Protein AF-A0A6J4FU99-F1 (afdb_monomer)

pLDDT: mean 75.91, std 10.39, range [43.81, 86.31]

Foldseek 3Di:
DEEAECPDPDHDVVSVPDDQCRNVVVQLVVLCVDQCYKYWGFHDPVTDIDIRHSVCCNVPVDDDD

Secondary structure (DSSP, 8-state):
-EEEETTSSS--HHHHTS-HHHHHHHHHHHHHH-TTEEEEEEETTTTEEEEEEHHHHHHH-----

Sequence (65 aa):
MYDVDLDADRRYPPLDAMSPGELFDFAARLARSMRHIRVRTRVGEPGETVELDGRLLNRKGVEVY

Radius of gyration: 11.28 Å; Cα contacts (8 Å, |Δi|>4): 97; chains: 1; bounding box: 27×18×31 Å

Mean predicted aligned error: 7.07 Å

Structure (mmCIF, N/CA/C/O backbone):
data_AF-A0A6J4FU99-F1
#
_entry.id   AF-A0A6J4FU99-F1
#
loop_
_atom_site.group_PDB
_atom_site.id
_atom_site.type_symbol
_atom_site.label_atom_id
_atom_site.label_alt_id
_atom_site.label_comp_id
_atom_site.label_asym_id
_atom_site.label_entity_id
_atom_site.label_seq_id
_atom_site.pdbx_PDB_ins_code
_atom_site.Cartn_x
_atom_site.Cartn_y
_atom_site.Cartn_z
_atom_site.occupancy
_atom_site.B_iso_or_equiv
_atom_site.auth_seq_id
_atom_site.auth_comp_id
_atom_site.auth_asym_id
_atom_site.auth_atom_id
_atom_site.pdbx_PDB_model_num
ATOM 1 N N . MET A 1 1 ? -11.683 -8.873 7.664 1.00 64.94 1 MET A N 1
ATOM 2 C CA . MET A 1 1 ? -10.447 -8.092 7.452 1.00 64.94 1 MET A CA 1
ATOM 3 C C . MET A 1 1 ? -10.078 -8.340 6.006 1.00 64.94 1 MET A C 1
ATOM 5 O O . MET A 1 1 ? -10.199 -9.487 5.599 1.00 64.94 1 MET A O 1
ATOM 9 N N . TYR A 1 2 ? -9.807 -7.292 5.231 1.00 79.62 2 TYR A N 1
ATOM 10 C CA . TYR A 1 2 ? -9.561 -7.410 3.791 1.00 79.62 2 TYR A CA 1
ATOM 11 C C . TYR A 1 2 ? -8.096 -7.120 3.489 1.00 79.62 2 TYR A C 1
ATOM 13 O O . TYR A 1 2 ? -7.587 -6.079 3.902 1.00 79.62 2 TYR A O 1
ATOM 21 N N . ASP A 1 3 ? -7.448 -8.031 2.775 1.00 81.56 3 ASP A N 1
ATOM 22 C CA . ASP A 1 3 ? -6.067 -7.880 2.333 1.00 81.56 3 ASP A CA 1
ATOM 23 C C . ASP A 1 3 ? -6.041 -7.250 0.939 1.00 81.56 3 ASP A C 1
ATOM 25 O O . ASP A 1 3 ? -6.700 -7.723 0.012 1.00 81.56 3 ASP A O 1
ATOM 29 N N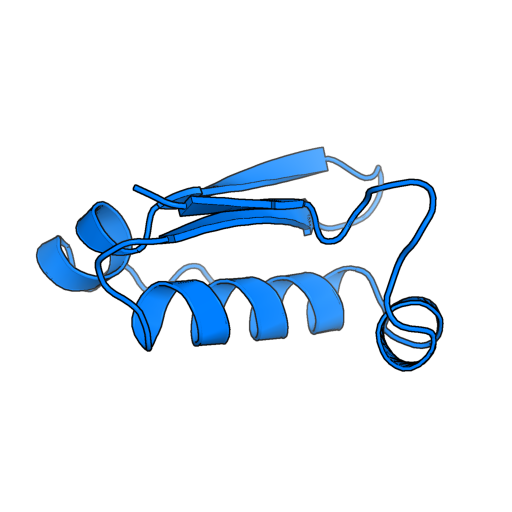 . VAL A 1 4 ? -5.303 -6.152 0.811 1.00 81.69 4 VAL A N 1
ATOM 30 C CA . VAL A 1 4 ? -5.086 -5.419 -0.435 1.00 81.69 4 VAL A CA 1
ATOM 31 C C . VAL A 1 4 ? -3.609 -5.526 -0.766 1.00 81.69 4 VAL A C 1
ATOM 33 O O . VAL A 1 4 ? -2.771 -4.946 -0.078 1.00 81.69 4 VAL A O 1
ATOM 36 N N . ASP A 1 5 ? -3.291 -6.268 -1.818 1.00 82.00 5 ASP A N 1
ATOM 37 C CA . ASP A 1 5 ? -1.933 -6.348 -2.341 1.00 82.00 5 ASP A CA 1
ATOM 38 C C . ASP A 1 5 ? -1.794 -5.368 -3.508 1.00 82.00 5 ASP A C 1
ATOM 40 O O . ASP A 1 5 ? -2.354 -5.584 -4.585 1.00 82.00 5 ASP A O 1
ATOM 44 N N . LEU A 1 6 ? -1.091 -4.257 -3.272 1.00 77.88 6 LEU A N 1
ATOM 45 C CA . LEU A 1 6 ? -0.796 -3.269 -4.312 1.00 77.88 6 LEU A CA 1
ATOM 46 C C . LEU A 1 6 ? 0.347 -3.726 -5.224 1.00 77.88 6 LEU A C 1
ATOM 48 O O . LEU A 1 6 ? 0.638 -3.046 -6.202 1.00 77.88 6 LEU A O 1
ATOM 52 N N . ASP A 1 7 ? 0.977 -4.864 -4.920 1.00 74.06 7 ASP A N 1
ATOM 53 C CA . ASP A 1 7 ? 2.115 -5.419 -5.638 1.00 74.06 7 ASP A CA 1
ATOM 54 C C . ASP A 1 7 ? 1.768 -6.705 -6.432 1.00 74.06 7 ASP A C 1
ATOM 56 O O . ASP A 1 7 ? 2.631 -7.302 -7.076 1.00 74.06 7 ASP A O 1
ATOM 60 N N . ALA A 1 8 ? 0.499 -7.125 -6.454 1.00 74.69 8 ALA A N 1
ATOM 61 C CA . ALA A 1 8 ? 0.052 -8.321 -7.179 1.00 74.69 8 ALA A CA 1
ATOM 62 C C . ALA A 1 8 ? 0.221 -8.206 -8.711 1.00 74.69 8 ALA A C 1
ATOM 64 O O . ALA A 1 8 ? 0.201 -7.112 -9.255 1.00 74.69 8 ALA A O 1
ATOM 65 N N . ASP A 1 9 ? 0.298 -9.322 -9.448 1.00 65.00 9 ASP A N 1
ATOM 66 C CA . ASP A 1 9 ? 0.458 -9.341 -10.924 1.00 65.00 9 ASP A CA 1
ATOM 67 C C . ASP A 1 9 ? -0.693 -8.680 -11.716 1.00 65.00 9 ASP A C 1
ATOM 69 O O . ASP A 1 9 ? -0.595 -8.454 -12.921 1.00 65.00 9 ASP A O 1
ATOM 73 N N . ARG A 1 10 ? -1.817 -8.378 -11.058 1.00 59.53 10 ARG A N 1
ATOM 74 C CA . ARG A 1 10 ? -2.958 -7.657 -11.639 1.00 59.53 10 ARG A CA 1
ATOM 75 C C . ARG A 1 10 ? -3.233 -6.394 -10.840 1.00 59.53 10 ARG A C 1
ATOM 77 O O . ARG A 1 10 ? -4.202 -6.326 -10.083 1.00 59.53 10 ARG A O 1
ATOM 84 N N . ARG A 1 11 ? -2.360 -5.404 -11.002 1.00 67.75 11 ARG A N 1
ATOM 85 C CA . ARG A 1 11 ? -2.525 -4.082 -10.392 1.00 67.75 11 ARG A CA 1
ATOM 86 C C . ARG A 1 11 ? -3.491 -3.250 -11.212 1.00 67.75 11 ARG A C 1
ATOM 88 O O . ARG A 1 11 ? -3.695 -3.457 -12.408 1.00 67.75 11 ARG A O 1
ATOM 95 N N . TYR A 1 12 ? -4.105 -2.294 -10.536 1.00 71.62 12 TYR A N 1
ATOM 96 C CA . TYR A 1 12 ? -4.815 -1.217 -11.200 1.00 71.62 12 TYR A CA 1
ATOM 97 C C . TYR A 1 12 ? -3.778 -0.381 -11.979 1.00 71.62 12 TYR A C 1
ATOM 99 O O . TYR A 1 12 ? -2.843 0.092 -11.340 1.00 71.62 12 TYR A O 1
ATOM 107 N N . PRO A 1 13 ? -3.909 -0.177 -13.307 1.00 72.25 13 PRO A N 1
ATOM 108 C CA . PRO A 1 13 ? -2.842 0.404 -14.138 1.00 72.25 13 PRO A CA 1
ATOM 109 C C . PRO A 1 13 ? -2.275 1.754 -13.656 1.00 72.25 13 PRO A C 1
ATOM 111 O O . PRO A 1 13 ? -1.084 1.999 -13.814 1.00 72.25 13 PRO A O 1
ATOM 114 N N . PRO A 1 14 ? -3.068 2.639 -13.019 1.00 78.50 14 PRO A N 1
ATOM 115 C CA . PRO A 1 14 ? -2.534 3.853 -12.398 1.00 78.50 14 PRO A CA 1
ATOM 116 C C . PRO A 1 14 ? -1.512 3.634 -11.275 1.00 78.50 14 PRO A C 1
ATOM 118 O O . PRO A 1 14 ? -0.773 4.560 -10.965 1.00 78.50 14 PRO A O 1
ATOM 121 N N . LEU A 1 15 ? -1.463 2.447 -10.663 1.00 76.19 15 LEU A N 1
ATOM 122 C CA . LEU A 1 15 ? -0.472 2.095 -9.642 1.00 76.19 15 LEU A CA 1
ATOM 123 C C . LEU A 1 15 ? 0.897 1.774 -10.257 1.00 76.19 15 LEU A C 1
ATOM 125 O O . LEU A 1 15 ? 1.910 1.982 -9.601 1.00 76.19 15 LEU A O 1
ATOM 129 N N . ASP A 1 16 ? 0.946 1.325 -11.514 1.00 74.81 16 ASP A N 1
ATOM 130 C CA . ASP A 1 16 ? 2.206 0.988 -12.198 1.00 74.81 16 ASP A CA 1
ATOM 131 C C . ASP A 1 16 ? 3.023 2.234 -12.572 1.00 74.81 16 ASP A C 1
ATOM 133 O O . ASP A 1 16 ? 4.232 2.156 -12.778 1.00 74.81 16 ASP A O 1
ATOM 137 N N . ALA A 1 17 ? 2.363 3.391 -12.662 1.00 81.06 17 ALA A N 1
ATOM 138 C CA . ALA A 1 17 ? 3.003 4.671 -12.950 1.00 81.06 17 ALA A CA 1
ATOM 139 C C . ALA A 1 17 ? 3.559 5.368 -11.695 1.00 81.06 17 ALA A C 1
ATOM 141 O O . ALA A 1 17 ? 4.223 6.395 -11.821 1.00 81.06 17 ALA A O 1
ATOM 142 N N . MET A 1 18 ? 3.266 4.847 -10.501 1.00 81.00 18 MET A N 1
ATOM 143 C CA . MET A 1 18 ? 3.686 5.437 -9.234 1.00 81.00 18 MET A CA 1
ATOM 144 C C . MET A 1 18 ? 5.072 4.933 -8.835 1.00 81.00 18 MET A C 1
ATOM 146 O O . MET A 1 18 ? 5.372 3.740 -8.913 1.00 81.00 18 MET A O 1
ATOM 150 N N . SER A 1 19 ? 5.914 5.840 -8.349 1.00 83.75 19 SER A N 1
ATOM 151 C CA . SER A 1 19 ? 7.171 5.467 -7.703 1.00 83.75 19 SER A CA 1
ATOM 152 C C . SER A 1 19 ? 6.919 4.662 -6.413 1.00 83.75 19 SER A C 1
ATOM 154 O O . SER A 1 19 ? 5.842 4.764 -5.818 1.00 83.75 19 SER A O 1
ATOM 156 N N . PRO A 1 20 ? 7.906 3.894 -5.911 1.00 81.44 20 PRO A N 1
ATOM 157 C CA . PRO A 1 20 ? 7.773 3.176 -4.641 1.00 81.44 20 PRO A CA 1
ATOM 158 C C . PRO A 1 20 ? 7.370 4.077 -3.462 1.00 81.44 20 PRO A C 1
ATOM 160 O O . PRO A 1 20 ? 6.601 3.657 -2.601 1.00 81.44 20 PRO A O 1
ATOM 163 N N . GLY A 1 21 ? 7.846 5.329 -3.441 1.00 81.25 21 GLY A N 1
ATOM 164 C CA . GLY A 1 21 ? 7.446 6.321 -2.437 1.00 81.25 21 GLY A CA 1
ATOM 165 C C . GLY A 1 21 ? 5.977 6.734 -2.566 1.00 81.25 21 GLY A C 1
ATOM 166 O O . GLY A 1 21 ? 5.245 6.730 -1.581 1.00 81.25 21 GLY A O 1
ATOM 167 N N . GLU A 1 22 ? 5.503 7.001 -3.784 1.00 83.94 22 GLU A N 1
ATOM 168 C CA . GLU A 1 22 ? 4.097 7.356 -4.030 1.00 83.94 22 GLU A CA 1
ATOM 169 C C . GLU A 1 22 ? 3.140 6.192 -3.740 1.00 83.94 22 GLU A C 1
ATOM 171 O O . GLU A 1 22 ? 2.059 6.396 -3.183 1.00 83.94 22 GLU A O 1
ATOM 176 N N . LEU A 1 23 ? 3.546 4.961 -4.070 1.00 84.12 23 LEU A N 1
ATOM 177 C CA . LEU A 1 23 ? 2.805 3.745 -3.729 1.00 84.12 23 LEU A CA 1
ATOM 178 C C . LEU A 1 23 ? 2.684 3.572 -2.219 1.00 84.12 23 LEU A C 1
ATOM 180 O O . LEU A 1 23 ? 1.613 3.220 -1.718 1.00 84.12 23 LEU A O 1
ATOM 184 N N . PHE A 1 24 ? 3.764 3.841 -1.489 1.00 84.69 24 PHE A N 1
ATOM 185 C CA . PHE A 1 24 ? 3.757 3.811 -0.038 1.00 84.69 24 PHE A CA 1
ATOM 186 C C . PHE A 1 24 ? 2.811 4.852 0.563 1.00 84.69 24 PHE A C 1
ATOM 188 O O . PHE A 1 24 ? 1.944 4.496 1.366 1.00 84.69 24 PHE A O 1
ATOM 195 N N . ASP A 1 25 ? 2.911 6.108 0.132 1.00 85.06 25 ASP A N 1
ATOM 196 C CA . ASP A 1 25 ? 2.035 7.187 0.595 1.00 85.06 25 ASP A CA 1
ATOM 197 C C . ASP A 1 25 ? 0.561 6.873 0.315 1.00 85.06 25 ASP A C 1
ATOM 199 O O . ASP A 1 25 ? -0.322 7.097 1.156 1.00 85.06 25 ASP A O 1
ATOM 203 N N . PHE A 1 26 ? 0.283 6.298 -0.857 1.00 85.69 26 PHE A N 1
ATOM 204 C CA . PHE A 1 26 ? -1.046 5.831 -1.220 1.00 85.69 26 PHE A CA 1
ATOM 205 C C . PHE A 1 26 ? -1.521 4.697 -0.304 1.00 85.69 26 PHE A C 1
ATOM 207 O O . PHE A 1 26 ? -2.626 4.771 0.240 1.00 85.69 26 PHE A O 1
ATOM 214 N N . ALA A 1 27 ? -0.688 3.681 -0.070 1.00 85.62 27 ALA A N 1
ATOM 215 C CA . ALA A 1 27 ? -0.995 2.559 0.811 1.00 85.62 27 ALA A CA 1
ATOM 216 C C . ALA A 1 27 ? -1.264 3.013 2.254 1.00 85.62 27 ALA A C 1
ATOM 218 O O . ALA A 1 27 ? -2.228 2.567 2.883 1.00 85.62 27 ALA A O 1
ATOM 219 N N . ALA A 1 28 ? -0.456 3.945 2.763 1.00 84.12 28 ALA A N 1
ATOM 220 C CA . ALA A 1 28 ? -0.604 4.526 4.089 1.00 84.12 28 ALA A CA 1
ATOM 221 C C . ALA A 1 28 ? -1.910 5.315 4.213 1.00 84.12 28 ALA A C 1
ATOM 223 O O . ALA A 1 28 ? -2.647 5.142 5.190 1.00 84.12 28 ALA A O 1
ATOM 224 N N . ARG A 1 29 ? -2.256 6.131 3.209 1.00 86.31 29 ARG A N 1
ATOM 225 C CA . ARG A 1 29 ? -3.555 6.819 3.148 1.00 86.31 29 ARG A CA 1
ATOM 226 C C . ARG A 1 29 ? -4.713 5.828 3.115 1.00 86.31 29 ARG A C 1
ATOM 228 O O . ARG A 1 29 ? -5.644 5.970 3.906 1.00 86.31 29 ARG A O 1
ATOM 235 N N . LEU A 1 30 ? -4.633 4.802 2.271 1.00 84.88 30 LEU A N 1
ATOM 236 C CA . LEU A 1 30 ? -5.665 3.777 2.125 1.00 84.88 30 LEU A CA 1
ATOM 237 C C . LEU A 1 30 ? -5.918 3.049 3.456 1.00 84.88 30 LEU A C 1
ATOM 239 O O . LEU A 1 30 ? -7.060 2.959 3.917 1.00 84.88 30 LEU A O 1
ATOM 243 N N . ALA A 1 31 ? -4.848 2.594 4.114 1.00 84.62 31 ALA A N 1
ATOM 244 C CA . ALA A 1 31 ? -4.915 1.903 5.397 1.00 84.62 31 ALA A CA 1
ATOM 245 C C . ALA A 1 31 ? -5.408 2.819 6.536 1.00 84.62 31 ALA A C 1
ATOM 247 O O . ALA A 1 31 ? -6.141 2.372 7.420 1.00 84.62 31 ALA A O 1
ATOM 248 N N . ARG A 1 32 ? -5.085 4.122 6.513 1.00 82.81 32 ARG A N 1
ATOM 249 C CA . ARG A 1 32 ? -5.636 5.101 7.473 1.00 82.81 32 ARG A CA 1
ATOM 250 C C . ARG A 1 32 ? -7.128 5.344 7.251 1.00 82.81 32 ARG A C 1
ATOM 252 O O . ARG A 1 32 ? -7.875 5.388 8.228 1.00 82.81 32 ARG A O 1
ATOM 259 N N . SER A 1 33 ? -7.575 5.463 6.003 1.00 84.38 33 SER A N 1
ATOM 260 C CA . SER A 1 33 ? -8.983 5.707 5.670 1.00 84.38 33 SER A CA 1
ATOM 261 C C . SER A 1 33 ? -9.887 4.512 5.978 1.00 84.38 33 SER A C 1
ATOM 263 O O . SER A 1 33 ? -11.061 4.701 6.290 1.00 84.38 33 SER A O 1
ATOM 265 N N . MET A 1 34 ? -9.358 3.286 5.932 1.00 83.88 34 MET A N 1
ATOM 266 C CA . MET A 1 34 ? -10.140 2.072 6.156 1.00 83.88 34 MET A CA 1
ATOM 267 C C . MET A 1 34 ? -9.584 1.231 7.311 1.00 83.88 34 MET A C 1
ATOM 269 O O . MET A 1 34 ? -8.644 0.457 7.175 1.00 83.88 34 MET A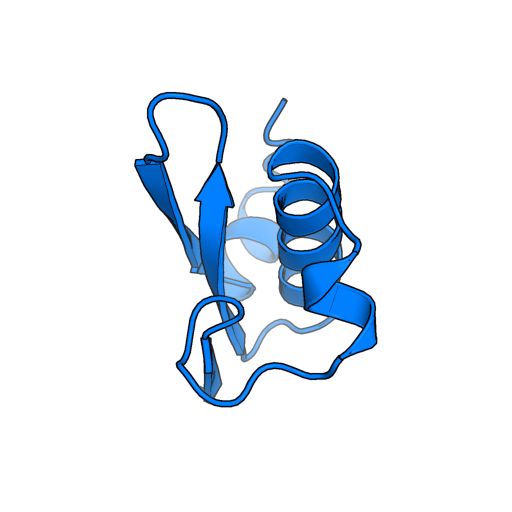 O 1
ATOM 273 N N . ARG A 1 35 ? -10.258 1.275 8.464 1.00 77.06 35 ARG A N 1
ATOM 274 C CA . ARG A 1 35 ? -9.882 0.516 9.677 1.00 77.06 35 ARG A CA 1
ATOM 275 C C . ARG A 1 35 ? -9.931 -1.009 9.546 1.00 77.06 35 ARG A C 1
ATOM 277 O O . ARG A 1 35 ? -9.633 -1.705 10.512 1.00 77.06 35 ARG A O 1
ATOM 284 N N . HIS A 1 36 ? -10.395 -1.554 8.431 1.00 83.00 36 HIS A N 1
ATOM 285 C CA . HIS A 1 36 ? -10.670 -2.988 8.281 1.00 83.00 36 HIS A CA 1
ATOM 286 C C . HIS A 1 36 ? -9.792 -3.654 7.224 1.00 83.00 36 HIS A C 1
ATOM 288 O O . HIS A 1 36 ? -10.008 -4.837 6.937 1.00 83.00 36 HIS A O 1
ATOM 294 N N . ILE A 1 37 ? -8.845 -2.902 6.658 1.00 81.75 37 ILE A N 1
ATOM 295 C CA . ILE A 1 37 ? -7.966 -3.375 5.599 1.00 81.75 37 ILE A CA 1
ATOM 296 C C . ILE A 1 37 ? -6.529 -3.511 6.084 1.00 81.75 37 ILE A C 1
ATOM 298 O O . ILE A 1 37 ? -6.098 -2.852 7.036 1.00 81.75 37 ILE A O 1
ATOM 302 N N . ARG A 1 38 ? -5.799 -4.348 5.367 1.00 83.81 38 ARG A N 1
ATOM 303 C CA . ARG A 1 38 ? -4.365 -4.531 5.469 1.00 83.81 38 ARG A CA 1
ATOM 304 C C . ARG A 1 38 ? -3.794 -4.354 4.073 1.00 83.81 38 ARG A C 1
ATOM 306 O O . ARG A 1 38 ? -4.281 -4.981 3.140 1.00 83.81 38 ARG A O 1
ATOM 313 N N . VAL A 1 39 ? -2.839 -3.447 3.924 1.00 85.75 39 VAL A N 1
ATOM 314 C CA . VAL A 1 39 ? -2.294 -3.069 2.619 1.00 85.75 39 VAL A CA 1
ATOM 315 C C . VAL A 1 39 ? -0.847 -3.514 2.541 1.00 85.75 39 VAL A C 1
ATOM 317 O O . VAL A 1 39 ? -0.053 -3.154 3.405 1.00 85.75 39 VAL A O 1
ATOM 320 N N . ARG A 1 40 ? -0.502 -4.283 1.513 1.00 85.38 40 ARG A N 1
ATOM 321 C CA . ARG A 1 40 ? 0.873 -4.673 1.209 1.00 85.38 40 ARG A CA 1
ATOM 322 C C . ARG A 1 40 ? 1.385 -3.841 0.04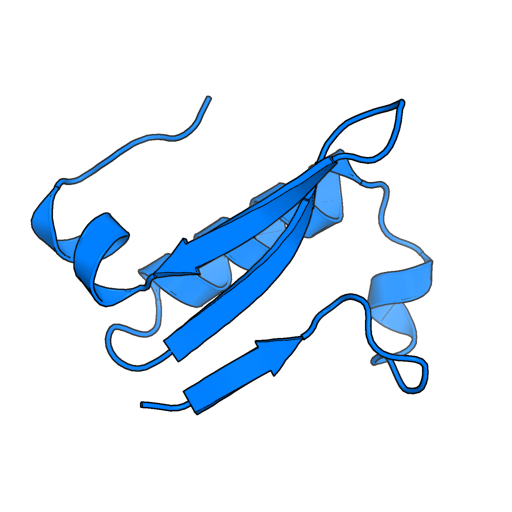2 1.00 85.38 40 ARG A C 1
ATOM 324 O O . ARG A 1 40 ? 0.699 -3.720 -0.970 1.00 85.38 40 ARG A O 1
ATOM 331 N N . THR A 1 41 ? 2.565 -3.255 0.202 1.00 85.88 41 THR A N 1
ATOM 332 C CA . THR A 1 41 ? 3.223 -2.460 -0.841 1.00 85.88 41 THR A CA 1
ATOM 333 C C . THR A 1 41 ? 4.739 -2.533 -0.700 1.00 85.88 41 THR A C 1
ATOM 335 O O . THR A 1 41 ? 5.244 -2.940 0.346 1.00 85.88 41 THR A O 1
ATOM 338 N N . ARG A 1 42 ? 5.468 -2.115 -1.734 1.00 81.75 42 ARG A N 1
ATOM 339 C CA . ARG A 1 42 ? 6.920 -1.913 -1.668 1.00 81.75 42 ARG A CA 1
ATOM 340 C C . ARG A 1 42 ? 7.260 -0.503 -1.176 1.00 81.75 42 ARG A C 1
ATOM 342 O O . ARG A 1 42 ? 6.500 0.428 -1.432 1.00 81.75 42 ARG A O 1
ATOM 349 N N . VAL A 1 43 ? 8.394 -0.365 -0.492 1.00 78.88 43 VAL A N 1
ATOM 350 C CA . VAL A 1 43 ? 8.973 0.890 0.011 1.00 78.88 43 VAL A CA 1
ATOM 351 C C . VAL A 1 43 ? 10.446 0.947 -0.363 1.00 78.88 43 VAL A C 1
ATOM 353 O O . VAL A 1 43 ? 11.175 -0.024 -0.167 1.00 78.88 43 VAL A O 1
ATOM 356 N N . GLY A 1 44 ? 10.871 2.109 -0.862 1.00 65.00 44 GLY A N 1
ATOM 357 C CA . GLY A 1 44 ? 12.274 2.414 -1.138 1.00 65.00 44 GLY A CA 1
ATOM 358 C C . GLY A 1 44 ? 12.925 1.559 -2.232 1.00 65.00 44 GLY A C 1
ATOM 359 O O . GLY A 1 44 ? 12.290 0.731 -2.886 1.00 65.00 44 GLY A O 1
ATOM 360 N N . GLU A 1 45 ? 14.224 1.788 -2.421 1.00 64.19 45 GLU A N 1
ATOM 361 C CA . GLU A 1 45 ? 15.132 0.907 -3.156 1.00 64.19 45 GLU A CA 1
ATOM 362 C C . GLU A 1 45 ? 16.333 0.571 -2.249 1.00 64.19 45 GLU A C 1
ATOM 364 O O . GLU A 1 45 ? 16.927 1.500 -1.692 1.00 64.19 45 GLU A O 1
ATOM 369 N N . PRO A 1 46 ? 16.720 -0.714 -2.082 1.00 58.22 46 PRO A N 1
ATOM 370 C CA . PRO A 1 46 ? 16.164 -1.915 -2.716 1.00 58.22 46 PRO A CA 1
ATOM 371 C C . PRO A 1 46 ? 14.789 -2.289 -2.128 1.00 58.22 46 PRO A C 1
ATOM 373 O O . PRO A 1 46 ? 14.606 -2.239 -0.921 1.00 58.22 46 PRO A O 1
ATOM 376 N N . GLY A 1 47 ? 13.826 -2.635 -2.993 1.00 64.31 47 GLY A N 1
ATOM 377 C CA . GLY A 1 47 ? 12.391 -2.715 -2.678 1.00 64.31 47 GLY A CA 1
ATOM 378 C C . GLY A 1 47 ? 12.010 -3.639 -1.519 1.00 64.31 47 GLY A C 1
ATOM 379 O O . GLY A 1 47 ? 11.761 -4.831 -1.713 1.00 64.31 47 GLY A O 1
ATOM 380 N N . GLU A 1 48 ? 11.883 -3.065 -0.327 1.00 74.38 48 GLU A N 1
ATOM 381 C CA . GLU A 1 48 ? 11.381 -3.748 0.859 1.00 74.38 48 GLU A CA 1
ATOM 382 C C . GLU A 1 48 ? 9.855 -3.803 0.813 1.00 74.38 48 GLU A C 1
ATOM 384 O O . GLU A 1 48 ? 9.190 -2.829 0.470 1.00 74.38 48 GLU A O 1
ATOM 389 N N . THR A 1 49 ? 9.267 -4.952 1.144 1.00 80.25 49 THR A N 1
ATOM 390 C CA . THR A 1 49 ? 7.805 -5.080 1.216 1.00 80.25 49 THR A CA 1
ATOM 391 C C . THR A 1 49 ? 7.335 -4.773 2.628 1.00 80.25 49 THR A C 1
ATOM 393 O O . THR A 1 49 ? 7.773 -5.413 3.583 1.00 80.25 49 THR A O 1
ATOM 396 N N . VAL A 1 50 ? 6.406 -3.831 2.759 1.00 81.12 50 VAL A N 1
ATOM 397 C CA . VAL A 1 50 ? 5.789 -3.462 4.034 1.00 81.12 50 VAL A CA 1
ATOM 398 C C . VAL A 1 50 ? 4.320 -3.856 4.059 1.00 81.12 50 VAL A C 1
ATOM 400 O O . VAL A 1 50 ? 3.624 -3.851 3.041 1.00 81.12 50 VAL A O 1
ATOM 403 N N . GLU A 1 51 ? 3.838 -4.172 5.257 1.00 85.25 51 GLU A N 1
ATOM 404 C CA . GLU A 1 51 ? 2.436 -4.473 5.519 1.00 85.25 51 GLU A CA 1
ATOM 405 C C . GLU A 1 51 ? 1.861 -3.418 6.469 1.00 85.25 51 GLU A C 1
ATOM 407 O O . GLU A 1 51 ? 2.295 -3.262 7.611 1.00 85.25 51 GLU A O 1
ATOM 412 N N . LEU A 1 52 ? 0.878 -2.670 5.977 1.00 83.12 52 LEU A N 1
ATOM 413 C CA . LEU A 1 52 ? 0.220 -1.580 6.679 1.00 83.12 52 LEU A CA 1
ATOM 414 C C . LEU A 1 52 ? -1.154 -2.040 7.160 1.00 83.12 52 LEU A C 1
ATOM 416 O O . LEU A 1 52 ? -2.098 -2.184 6.383 1.00 83.12 52 LEU A O 1
ATOM 420 N N . ASP A 1 53 ? -1.280 -2.261 8.466 1.00 83.50 53 ASP A N 1
ATOM 421 C CA . ASP A 1 53 ? -2.551 -2.625 9.089 1.00 83.50 53 ASP A CA 1
ATOM 422 C C . ASP A 1 53 ? -3.335 -1.361 9.473 1.00 83.50 53 ASP A C 1
ATOM 424 O O . ASP A 1 53 ? -2.918 -0.567 10.327 1.00 83.50 53 ASP A O 1
ATOM 428 N N . GLY A 1 54 ? -4.508 -1.183 8.863 1.00 77.69 54 GLY A N 1
ATOM 429 C CA . GLY A 1 54 ? -5.345 -0.010 9.083 1.00 77.69 54 GLY A CA 1
ATOM 430 C C . GLY A 1 54 ? -5.848 0.129 10.519 1.00 77.69 54 GLY A C 1
ATOM 431 O O . GLY A 1 54 ? -6.056 1.255 10.984 1.00 77.69 54 GLY A O 1
ATOM 432 N N . ARG A 1 55 ? -5.986 -0.974 11.276 1.00 79.88 55 ARG A N 1
AT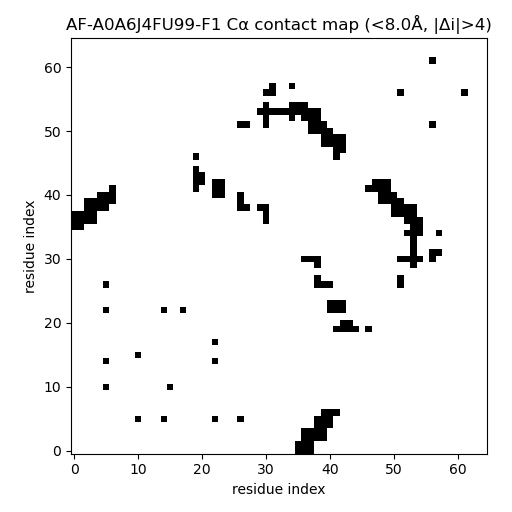OM 433 C CA . ARG A 1 55 ? -6.300 -0.913 12.714 1.00 79.88 55 ARG A CA 1
ATOM 434 C C . ARG A 1 55 ? -5.117 -0.384 13.505 1.00 79.88 55 ARG A C 1
ATOM 436 O O . ARG A 1 55 ? -5.331 0.424 14.405 1.00 79.88 55 ARG A O 1
ATOM 443 N N . LEU A 1 56 ? -3.896 -0.824 13.198 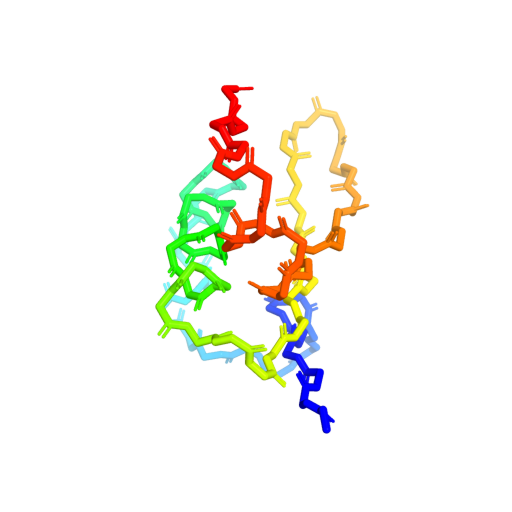1.00 75.31 56 LEU A N 1
ATOM 444 C CA . LEU A 1 56 ? -2.694 -0.367 13.901 1.00 75.31 56 LEU A CA 1
ATOM 445 C C . LEU A 1 56 ? -2.413 1.111 13.626 1.00 75.31 56 LEU A C 1
ATOM 447 O O . LEU A 1 56 ? -2.205 1.863 14.579 1.00 75.31 56 LEU A O 1
ATOM 451 N N . LEU A 1 57 ? -2.506 1.540 12.366 1.00 74.88 57 LEU A N 1
ATOM 452 C CA . LEU A 1 57 ? -2.309 2.941 11.979 1.00 74.88 57 LEU A CA 1
ATOM 453 C C . LEU A 1 57 ? -3.345 3.866 12.631 1.00 74.88 57 LEU A C 1
ATOM 455 O O . LEU A 1 57 ? -2.991 4.903 13.187 1.00 74.88 57 LEU A O 1
ATOM 459 N N . ASN A 1 58 ? -4.618 3.460 12.655 1.00 71.56 58 ASN A N 1
ATOM 460 C CA . ASN A 1 58 ? -5.671 4.227 13.327 1.00 71.56 58 ASN A CA 1
ATOM 461 C C . ASN A 1 58 ? -5.539 4.242 14.854 1.00 71.56 58 ASN A C 1
ATOM 463 O O . ASN A 1 58 ? -5.935 5.216 15.489 1.00 71.56 58 ASN A O 1
ATOM 467 N N . ARG A 1 59 ? -5.063 3.148 15.458 1.00 69.50 59 ARG A N 1
ATOM 468 C CA . ARG A 1 59 ? -4.998 3.008 16.919 1.00 69.50 59 ARG A CA 1
ATOM 469 C C . ARG A 1 59 ? -3.781 3.700 17.516 1.00 69.50 59 ARG A C 1
ATOM 471 O O . ARG A 1 59 ? -3.865 4.165 18.646 1.00 69.50 59 ARG A O 1
ATOM 478 N N . LYS A 1 60 ? -2.660 3.733 16.793 1.00 59.97 60 LYS A N 1
ATOM 479 C CA . LYS A 1 60 ? -1.403 4.294 17.298 1.00 59.97 60 LYS A CA 1
ATOM 480 C C . LYS A 1 60 ? -1.089 5.705 16.790 1.00 59.97 60 LYS A C 1
ATOM 482 O O . LYS A 1 60 ? -0.131 6.285 17.279 1.00 59.97 60 LYS A O 1
ATOM 487 N N . GLY A 1 61 ? -1.854 6.251 15.838 1.00 55.78 61 GLY A N 1
ATOM 488 C CA . GLY A 1 61 ? -1.555 7.567 15.257 1.00 55.78 61 GLY A CA 1
ATOM 489 C C . GLY A 1 61 ? -0.160 7.636 14.628 1.00 55.78 61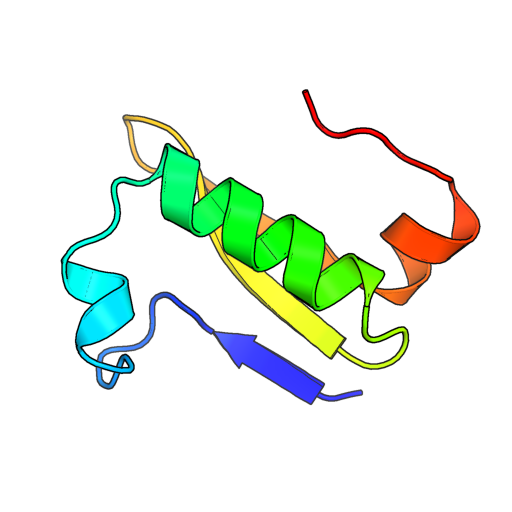 GLY A C 1
ATOM 490 O O . GLY A 1 61 ? 0.434 8.705 14.595 1.00 55.78 61 GLY A O 1
ATOM 491 N N . VAL A 1 62 ? 0.381 6.491 14.191 1.00 54.72 62 VAL A N 1
ATOM 492 C CA . VAL A 1 62 ? 1.757 6.384 13.696 1.00 54.72 62 VAL A CA 1
ATOM 493 C C . VAL A 1 62 ? 1.854 7.148 12.385 1.00 54.72 62 VAL A C 1
ATOM 495 O O . VAL A 1 62 ? 1.234 6.772 11.389 1.00 54.72 62 VAL A O 1
ATOM 498 N N . GLU A 1 63 ? 2.621 8.228 12.413 1.00 47.31 63 GLU A N 1
ATOM 499 C CA . GLU A 1 63 ? 3.188 8.845 11.225 1.00 47.31 63 GLU A CA 1
ATOM 500 C C . GLU A 1 63 ? 4.387 7.989 10.824 1.00 47.31 63 GLU A C 1
ATOM 502 O O . GLU A 1 63 ? 5.377 7.912 11.552 1.00 47.31 63 GLU A O 1
ATOM 507 N N . VAL A 1 64 ? 4.248 7.247 9.727 1.00 50.44 64 VAL A N 1
ATOM 508 C CA . VAL A 1 64 ? 5.394 6.594 9.098 1.00 50.44 64 VAL A CA 1
ATOM 509 C C . VAL A 1 64 ? 6.024 7.668 8.215 1.00 50.44 64 VAL A C 1
ATOM 511 O O . VAL A 1 64 ? 5.368 8.117 7.275 1.00 50.44 64 VAL A O 1
ATOM 514 N N . TYR A 1 65 ? 7.199 8.152 8.621 1.00 43.81 65 TYR A N 1
ATOM 515 C CA . TYR A 1 65 ? 8.029 9.107 7.881 1.00 43.81 65 TYR A CA 1
ATOM 516 C C . TYR A 1 65 ? 9.002 8.361 6.974 1.00 43.81 65 TYR A C 1
ATOM 518 O O . TYR A 1 65 ? 9.515 7.312 7.431 1.00 43.81 65 TYR A O 1
#

Nearest PDB structures (foldseek):
  7pqi-assembly1_A  TM=8.183E-01  e=1.917E+00  Acinetobacter b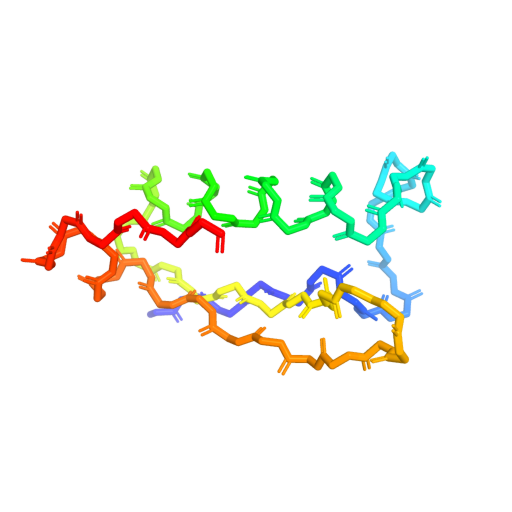aumannii 1419130
  5z9q-assembly1_A  TM=7.947E-01  e=1.917E+00  Escherichia coli K-12
  7ptg-assembly2_B  TM=8.025E-01  e=3.118E+00  Pseudomonas aeruginosa PAO1
  7p2w-assembly1_A  TM=8.134E-01  e=4.730E+00  Escherichia coli K-12
  9gbv-assembly1_D  TM=5.411E-01  e=3.342E+00  Escherichia coli

Solvent-accessible surface area (backbone atoms only — not comparable to full-atom values): 3779 Å² total; per-residue (Å²): 124,47,81,42,64,70,72,46,99,80,54,63,71,77,60,76,77,44,52,43,62,55,45,35,56,50,43,53,51,52,14,53,77,33,61,55,32,32,30,33,36,43,39,62,85,81,72,41,77,46,77,43,45,3,49,58,39,60,72,65,69,63,79,85,126

=== Feature glossary ===
Legend for the data blocks above and below:

— What the protein is —

The amino-acid sequence is the protein's primary structure: the linear order of residues from the N-terminus to the C-terminus, written in one-letter code. Everything else here — the 3D coordinates, the secondary structure, the domain annotations — is ultimately a consequence of this string.

Functional annotations link the protein to curated databases. InterPro entries identify conserved domains and families by matching the sequence against member-database signatures (Pfam, PROSITE, CDD, …). Gene Ontology (GO) terms describe molecular function, biological process, and cellular component in a controlled vocabulary. CATH places the structure in a hierarchical fold classification (Class/Architecture/Topology/Homologous-superfamily). The organism is the source species.

— Where its atoms are —

Atomic coordinates in PDBx/mmCIF format — the same representation the Protein Data Bank distributes. Each line of the _atom_site loop places one backbone atom in Cartesian space (units: ångströms, origin: arbitrary).

The six renders are orthographic views along the three Cartesian axes in both directions. Representation (cartoon, sticks, or surface) and color scheme (sequence-rainbow or by-chain) vary across proteins so the training set covers all the common visualization conventions.

— Local backbone conformation —

Eight-state secondary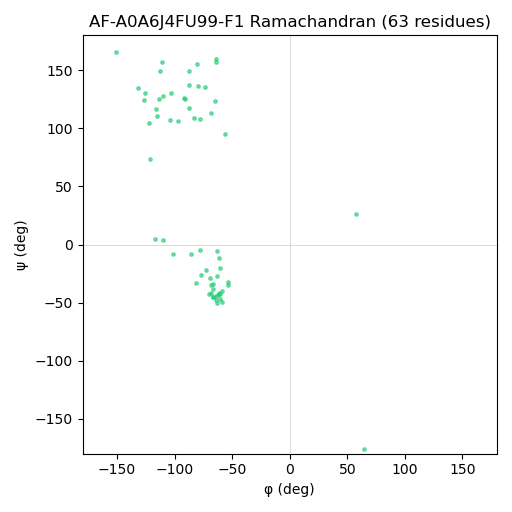 structure (DSSP): H is the canonical α-helix, G the tighter 3₁₀-helix, I the wider π-helix; E/B are β-structure, T and S are turns and bends, and '-' is everything else. DSSP derives these from the pattern of main-chain N–H···O=C hydrogen bonds, not from the sequence.

Three-state secondary structure (P-SEA) collapses the eight DSSP classes into helix (a), strand (b), and coil (c). P-SEA assigns these from Cα geometry alone — distances and angles — without requiring backbone oxygens, so it works on any Cα trace.

φ (phi) and ψ (psi) are the two rotatable backbone dihedrals per residue: φ is the C(i-1)–N–Cα–C torsion, ψ is the N–Cα–C–N(i+1) torsion, both in degrees on (−180°, 180°]. α-helical residues cluster near (−60°, −45°); β-strand residues near (−120°, +130°). A Ramachandran plot is simply a scatter of (φ, ψ) for every residue.

— Global shape and packing —

The geometric summary reports three shape descriptors. Rg (radius of gyration) measures how spread out the Cα atoms are about their centre of mass; compact globular proteins have small Rg, elongated or unfolded ones large. Cα contacts (<8 Å, |i−j|>4) count long-range residue pairs in spatial proximity — high for tightly packed folds, near zero for rods or random coil. The bounding-box extents give the protein's footprint along x, y, z in Å.

SASA measures how much of the protein is reachable by solvent. It is computed by rolling a water-sized probe over the atomic surface and summing the exposed area (Å²). Per-residue SASA distinguishes core (buried, low SASA) from surface (exposed, high SASA) residues; total SASA is a whole-molecule size measure.

Plot images: a contact map (which residues are close in 3D, as an N×N binary image), a Ramachandran scatter (backbone torsion angles, revealing secondary-structure composition at a glance), and — for AlphaFold structures — a PAE heatmap (pairwise prediction confidence).

— Structural neigh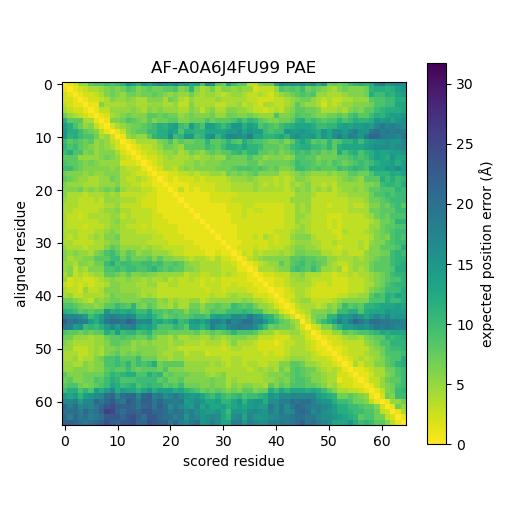borhood —

A 3Di character summarizes, for each residue, the relative orientation of the Cα frame of its nearest spatial neighbor. Because it encodes fold topology rather than chemistry, 3Di alignments detect remote structural similarity that sequence alignment misses.

The Foldseek neighbor list gives the closest experimentally determined structures in the PDB, ranked by structural alignment. TM-score near 1 means near-identical fold; near 0.3 means only rough topology match. This is how one finds what a novel AlphaFold prediction most resembles in the solved-structure universe.

— Confidence and disorder —

For AlphaFold models, the B-factor field carries pLDDT — the model's own estimate of local accuracy on a 0–100 scale. Regions with pLDDT<50 should be treated as essentially unmodeled; they often correspond to intrinsically disordered segments.

Crystallographic B-factors measure how much each atom's electron density is smeared out, in Å². They rise in mobile loops and surface residues and fall in the buried interior. In AlphaFold models this column is repurposed to hold pLDDT instead.

Predicted Aligned Error (PAE) is an AlphaFold confidence matrix: entry (i, j) is the expected error in the position of residue j, in ångströms, when the prediction is superimposed on the true structure at residue i. Low PAE within a block of residues means that block is internally rigid and well-predicted; high PAE between two blocks means their relative placement is uncertain even if each block individually is confident.